Protein AF-A0A812VYX5-F1 (afdb_monomer_lite)

pLDDT: mean 97.0, std 2.56, range [80.69, 98.56]

InterPro domains:
  IPR011234 Fumarylacetoacetase-like, C-terminal [PF01557] (1-72)
  IPR036663 Fumarylacetoacetase-like, C-terminal domain superfamily [G3DSA: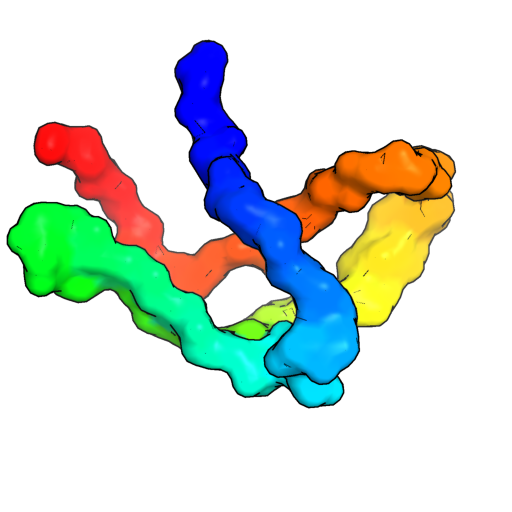3.90.850.10] (1-75)
  IPR036663 Fumarylacetoacetase-like, C-terminal domain superfamily [SSF56529] (1-74)

Organism: NCBI:txid1628268

Foldseek 3Di:
DPPDDDDDDDDPVVPPDQQFDWDWDDAPNHTQFIDTSVPQPAHPVRVVVVVCVPDPDDPPDDDDRDGGPRDDDDD

Sequence (75 aa):
DHFTPVGGFIDKSLVKDPQNLELYCQVNGVERQRGNTKDMVFNIPSLISHISAIFTLECGDVILTGTPDGVGPIE

Secondary structure (DSSP, 8-state):
-----------GGG-S-TTS-EEEEEETTEEEEEEEGGG-SS-HHHHHHHHHTTSPPPTT--------S------

Radius of gyration: 14.38 Å; chains: 1; bounding box: 33×30×36 Å

Structure (mmCIF, N/CA/C/O backbone):
data_AF-A0A812VYX5-F1
#
_entry.id   AF-A0A812VYX5-F1
#
loop_
_atom_site.group_PDB
_atom_site.id
_atom_site.type_symbol
_atom_site.label_atom_id
_atom_site.label_alt_id
_atom_site.label_comp_id
_atom_site.label_asym_id
_atom_site.label_entity_id
_atom_site.label_seq_id
_atom_site.pdbx_PDB_ins_code
_atom_site.Cartn_x
_atom_site.Cartn_y
_atom_site.Cartn_z
_atom_site.occupancy
_atom_site.B_iso_or_equiv
_atom_site.auth_seq_id
_atom_site.auth_comp_id
_atom_site.auth_asym_id
_atom_site.auth_atom_id
_atom_site.pdbx_PDB_model_num
ATOM 1 N N . ASP A 1 1 ? -8.749 18.734 -5.179 1.00 87.38 1 ASP A N 1
ATOM 2 C CA . ASP A 1 1 ? -7.447 18.803 -4.477 1.00 87.38 1 ASP A CA 1
ATOM 3 C C . ASP A 1 1 ? -7.516 18.167 -3.095 1.00 87.38 1 ASP A C 1
ATOM 5 O O . ASP A 1 1 ? -8.601 18.117 -2.534 1.00 87.38 1 ASP A O 1
ATOM 9 N N . HIS A 1 2 ? -6.389 17.660 -2.574 1.00 94.69 2 HIS A N 1
ATOM 10 C CA . HIS A 1 2 ? -6.268 16.971 -1.267 1.00 94.69 2 HIS A CA 1
ATOM 11 C C . HIS A 1 2 ? -6.922 15.572 -1.139 1.00 94.69 2 HIS A C 1
ATOM 13 O O . HIS A 1 2 ? -7.117 15.087 -0.030 1.00 94.69 2 HIS A O 1
ATOM 19 N N . PHE A 1 3 ? -7.214 14.886 -2.253 1.00 96.00 3 PHE A N 1
ATOM 20 C CA . PHE A 1 3 ? -7.933 13.593 -2.269 1.00 96.00 3 PHE A CA 1
ATOM 21 C C . PHE A 1 3 ? -7.053 12.355 -2.023 1.00 96.00 3 PHE A C 1
ATOM 23 O O . PHE A 1 3 ? -7.574 11.245 -1.947 1.00 96.00 3 PHE A O 1
ATOM 30 N N . THR A 1 4 ? -5.740 12.537 -1.855 1.00 96.81 4 THR A N 1
ATOM 31 C CA . THR A 1 4 ? -4.794 11.447 -1.570 1.00 96.81 4 THR A CA 1
ATOM 32 C C . THR A 1 4 ? -4.009 11.750 -0.291 1.00 96.81 4 THR A C 1
ATOM 34 O O . THR A 1 4 ? -2.846 12.148 -0.372 1.00 96.81 4 THR A O 1
ATOM 37 N N . PRO A 1 5 ? -4.618 11.634 0.905 1.00 96.94 5 PRO A N 1
ATOM 38 C CA . PRO A 1 5 ? -3.877 11.728 2.157 1.00 96.94 5 PRO A CA 1
ATOM 39 C C . PRO A 1 5 ? -2.821 10.618 2.234 1.00 96.94 5 PRO A C 1
ATOM 41 O O . PRO A 1 5 ? -3.135 9.446 2.033 1.00 96.94 5 PRO A O 1
ATOM 44 N N . VAL A 1 6 ? -1.576 10.983 2.543 1.00 97.12 6 VAL A N 1
ATOM 45 C CA . VAL A 1 6 ? -0.457 10.043 2.709 1.00 97.12 6 VAL A CA 1
ATOM 46 C C . VAL A 1 6 ? 0.194 10.294 4.065 1.00 97.12 6 VAL A C 1
ATOM 48 O O . VAL A 1 6 ? 0.434 11.441 4.443 1.00 97.12 6 VAL A O 1
ATOM 51 N N . GLY A 1 7 ? 0.436 9.219 4.816 1.00 96.50 7 GLY A N 1
ATOM 52 C CA . GLY A 1 7 ? 1.120 9.275 6.108 1.00 96.50 7 GLY A CA 1
ATOM 53 C C . GLY A 1 7 ? 2.634 9.485 5.983 1.00 96.50 7 GLY A C 1
ATOM 54 O O . GLY A 1 7 ? 3.172 9.708 4.900 1.00 96.50 7 GLY A O 1
ATOM 55 N N . GLY A 1 8 ? 3.341 9.386 7.111 1.00 97.25 8 GLY A N 1
ATOM 56 C CA . GLY A 1 8 ? 4.806 9.391 7.117 1.00 97.25 8 GLY A CA 1
ATOM 57 C C . GLY A 1 8 ? 5.396 8.154 6.431 1.00 97.25 8 GLY A C 1
ATOM 58 O O . GLY A 1 8 ? 4.775 7.092 6.401 1.00 97.25 8 GLY A O 1
ATOM 59 N N . PHE A 1 9 ? 6.613 8.286 5.898 1.00 97.12 9 PHE A N 1
ATOM 60 C CA . PHE A 1 9 ? 7.327 7.170 5.279 1.00 97.12 9 PHE A CA 1
ATOM 61 C C . PHE A 1 9 ? 7.657 6.081 6.309 1.00 97.12 9 PHE A C 1
ATOM 63 O O . PHE A 1 9 ? 8.176 6.373 7.388 1.00 97.12 9 PHE A O 1
ATOM 70 N N . ILE A 1 10 ? 7.389 4.825 5.951 1.00 97.38 10 ILE A N 1
ATOM 71 C CA . ILE A 1 10 ? 7.744 3.647 6.745 1.00 97.38 10 ILE A CA 1
ATOM 72 C C . ILE A 1 10 ? 8.876 2.926 6.021 1.00 97.38 10 ILE A C 1
ATOM 74 O O . ILE A 1 10 ? 8.713 2.488 4.882 1.00 97.38 10 ILE A O 1
ATOM 78 N N . ASP A 1 11 ? 10.022 2.794 6.689 1.00 97.81 11 ASP A N 1
ATOM 79 C CA . ASP A 1 11 ? 11.167 2.091 6.122 1.00 97.81 11 ASP A CA 1
ATOM 80 C C . ASP A 1 11 ? 10.859 0.600 5.917 1.00 97.81 11 ASP A C 1
ATOM 82 O O . ASP A 1 11 ? 10.268 -0.058 6.777 1.00 97.81 11 ASP A O 1
ATOM 86 N N . LYS A 1 12 ? 11.310 0.048 4.785 1.00 96.94 12 LYS A N 1
ATOM 87 C CA . LYS A 1 12 ? 11.104 -1.363 4.432 1.00 96.94 12 LYS A CA 1
ATOM 88 C C . LYS A 1 12 ? 11.595 -2.317 5.526 1.00 96.94 12 LYS A C 1
ATOM 90 O O . LYS A 1 12 ? 10.981 -3.357 5.730 1.00 96.94 12 LYS A O 1
ATOM 95 N N . SER A 1 13 ? 12.673 -1.983 6.237 1.00 98.00 13 SER A N 1
ATOM 96 C CA . SER A 1 13 ? 13.224 -2.820 7.313 1.00 98.00 13 SER A CA 1
ATOM 97 C C . SER A 1 13 ? 12.261 -3.024 8.489 1.00 98.00 13 SER A C 1
ATOM 99 O O . SER A 1 13 ? 12.386 -4.014 9.210 1.00 98.00 13 SER A O 1
ATOM 101 N N . LEU A 1 14 ? 11.275 -2.137 8.662 1.00 98.06 14 LEU A N 1
ATOM 102 C CA . LEU A 1 14 ? 10.250 -2.246 9.702 1.00 98.06 14 LEU A CA 1
ATOM 103 C C . LEU A 1 14 ? 9.113 -3.202 9.312 1.00 98.06 14 LEU A C 1
ATOM 105 O O . LEU A 1 14 ? 8.362 -3.650 10.178 1.00 98.06 14 LEU A O 1
ATOM 109 N N . VAL A 1 15 ? 8.992 -3.542 8.026 1.00 97.44 15 VAL A N 1
ATOM 110 C CA . VAL A 1 15 ? 7.920 -4.383 7.484 1.00 97.44 15 VAL A CA 1
ATOM 111 C C . VAL A 1 15 ? 8.500 -5.722 7.038 1.00 97.44 15 VAL A C 1
ATOM 113 O O . VAL A 1 15 ? 9.126 -5.833 5.987 1.00 97.44 15 VAL A O 1
ATOM 116 N N . LYS A 1 16 ? 8.272 -6.769 7.840 1.00 97.00 16 LYS A N 1
ATOM 117 C CA . LYS A 1 16 ? 8.776 -8.122 7.544 1.00 97.00 16 LYS A CA 1
ATOM 118 C C . LYS A 1 16 ? 8.100 -8.752 6.327 1.00 97.00 16 LYS A C 1
ATOM 120 O O . LYS A 1 16 ? 8.782 -9.319 5.481 1.00 97.00 16 LYS A O 1
ATOM 125 N N . ASP A 1 17 ? 6.774 -8.667 6.269 1.00 97.69 17 ASP A N 1
ATOM 126 C CA . ASP A 1 17 ? 5.963 -9.215 5.185 1.00 97.69 17 ASP A CA 1
ATOM 127 C C . ASP A 1 17 ? 4.852 -8.219 4.817 1.00 97.69 17 ASP A C 1
ATOM 129 O O . ASP A 1 17 ? 3.893 -8.063 5.578 1.00 97.69 17 ASP A O 1
ATOM 133 N N . PRO A 1 18 ? 4.962 -7.517 3.676 1.00 97.44 18 PRO A N 1
ATOM 134 C CA . PRO A 1 18 ? 3.951 -6.553 3.262 1.00 97.44 18 PRO A CA 1
ATOM 135 C C . PRO A 1 18 ? 2.663 -7.227 2.755 1.00 97.44 18 PRO A C 1
ATOM 137 O O . PRO A 1 18 ? 1.632 -6.565 2.647 1.00 97.44 18 PRO A O 1
ATOM 140 N N . GLN A 1 19 ? 2.691 -8.538 2.484 1.00 97.88 19 GLN A N 1
ATOM 141 C CA . GLN A 1 19 ? 1.527 -9.331 2.083 1.00 97.88 19 GLN A CA 1
ATOM 142 C C . GLN A 1 19 ? 0.779 -9.926 3.289 1.00 97.88 19 GLN A C 1
ATOM 144 O O . GLN A 1 19 ? -0.133 -10.721 3.100 1.00 97.88 19 GLN A O 1
ATOM 149 N N . ASN A 1 20 ? 1.134 -9.558 4.523 1.00 98.00 20 ASN A N 1
ATOM 150 C CA . ASN A 1 20 ? 0.426 -9.990 5.728 1.00 98.00 20 ASN A CA 1
ATOM 151 C C . ASN A 1 20 ? 0.319 -8.853 6.756 1.00 98.00 20 ASN A C 1
ATOM 153 O O . ASN A 1 20 ? 0.829 -8.937 7.875 1.00 98.00 20 ASN A O 1
ATOM 157 N N . LEU A 1 21 ? -0.337 -7.766 6.359 1.00 98.06 21 LEU A N 1
ATOM 158 C CA . LEU A 1 21 ? -0.587 -6.590 7.189 1.00 98.06 21 LEU A CA 1
ATOM 159 C C . LEU A 1 21 ? -2.086 -6.398 7.388 1.00 98.06 21 LEU A C 1
ATOM 161 O O . LEU A 1 21 ? -2.856 -6.506 6.437 1.00 98.06 21 LEU A O 1
ATOM 165 N N . GLU A 1 22 ? -2.497 -6.082 8.614 1.00 98.19 22 GLU A N 1
ATOM 166 C CA . GLU A 1 22 ? -3.861 -5.633 8.886 1.00 98.19 22 GLU A CA 1
ATOM 167 C C . GLU A 1 22 ? -3.991 -4.140 8.564 1.00 98.19 22 GLU A C 1
ATOM 169 O O . GLU A 1 22 ? -3.188 -3.322 9.012 1.00 98.19 22 GLU A O 1
ATOM 174 N N . LEU A 1 23 ? -5.020 -3.796 7.795 1.00 98.00 23 LEU A N 1
ATOM 175 C CA . LEU A 1 23 ? -5.421 -2.430 7.490 1.00 98.00 23 LEU A CA 1
ATOM 176 C C . LEU A 1 23 ? -6.795 -2.183 8.106 1.00 98.00 23 LEU A C 1
ATOM 178 O O . LEU A 1 23 ? -7.693 -3.016 7.973 1.00 98.00 23 LEU A O 1
ATOM 182 N N . TYR A 1 24 ? -6.978 -1.032 8.745 1.00 97.69 24 TYR A N 1
ATOM 183 C CA . TYR A 1 24 ? -8.276 -0.616 9.262 1.00 97.69 24 TYR A CA 1
ATOM 184 C C . TYR A 1 24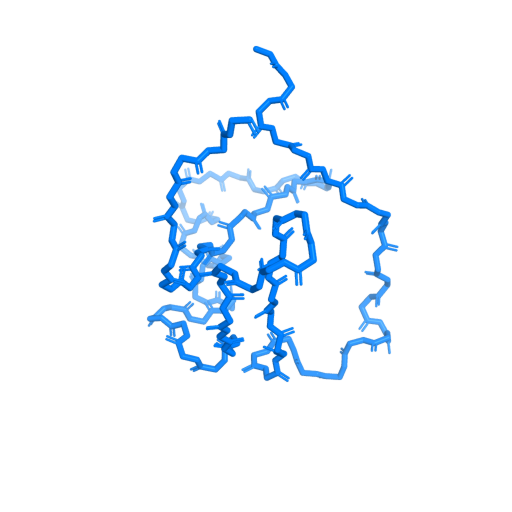 ? -8.463 0.897 9.139 1.00 97.69 24 TYR A C 1
ATOM 186 O O . TYR A 1 24 ? -7.498 1.660 9.109 1.00 97.69 24 TYR A O 1
ATOM 194 N N . CYS A 1 25 ? -9.721 1.325 9.075 1.00 97.62 25 CYS A N 1
ATOM 195 C CA . CYS A 1 25 ? -10.107 2.730 9.046 1.00 97.62 25 CYS A CA 1
ATOM 196 C C . CYS A 1 25 ? -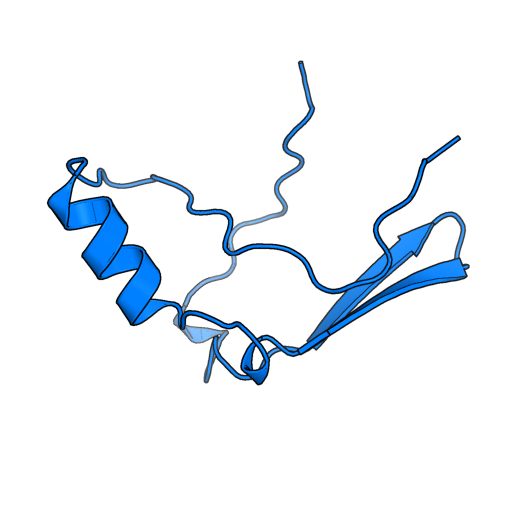11.310 2.958 9.962 1.00 97.62 25 CYS A C 1
ATOM 198 O O . CYS A 1 25 ? -12.289 2.203 9.928 1.00 97.62 25 CYS A O 1
ATOM 200 N N . GLN A 1 26 ? -11.232 4.010 10.776 1.00 97.44 26 GLN A N 1
ATOM 201 C CA . GLN A 1 26 ? -12.292 4.431 11.683 1.00 97.44 26 GLN A CA 1
ATOM 202 C C . GLN A 1 26 ? -12.724 5.856 11.351 1.00 97.44 26 GLN A C 1
ATOM 204 O O . GLN A 1 26 ? -11.888 6.729 11.129 1.00 97.44 26 GLN A O 1
ATOM 209 N N . VAL A 1 27 ? -14.031 6.098 11.386 1.00 97.25 27 VAL A N 1
ATOM 210 C CA . VAL A 1 27 ? -14.624 7.432 11.261 1.00 97.25 27 VAL A CA 1
ATOM 211 C C . VAL A 1 27 ? -15.310 7.744 12.580 1.00 97.25 27 VAL A C 1
ATOM 213 O O . VAL A 1 27 ? -16.217 7.023 12.992 1.00 97.25 27 VAL A O 1
ATOM 216 N N . ASN A 1 28 ? -14.851 8.792 13.269 1.00 96.50 28 ASN A N 1
ATOM 217 C CA . ASN A 1 28 ? -15.362 9.193 14.586 1.00 96.50 28 ASN A CA 1
ATOM 218 C C . ASN A 1 28 ? -15.342 8.047 15.620 1.00 96.50 28 ASN A C 1
ATOM 220 O O . ASN A 1 28 ? -16.285 7.860 16.385 1.00 96.50 28 ASN A O 1
ATOM 224 N N . GLY A 1 29 ? -14.273 7.244 15.610 1.00 96.25 29 GLY A N 1
ATOM 225 C CA . GLY A 1 29 ? -14.102 6.088 16.499 1.00 96.25 29 GLY A CA 1
ATOM 226 C C . GLY A 1 29 ? -14.899 4.839 16.103 1.00 96.25 29 GLY A C 1
ATOM 227 O O . GLY A 1 29 ? -14.756 3.805 16.750 1.00 96.25 29 GLY A O 1
ATOM 228 N N . VAL A 1 30 ? -15.702 4.899 15.036 1.00 96.62 30 VAL A N 1
ATOM 229 C CA . VAL A 1 30 ? -16.471 3.759 14.521 1.00 96.62 30 VAL A CA 1
ATOM 230 C C . VAL A 1 30 ? -15.724 3.124 13.355 1.00 96.62 30 VAL A C 1
ATOM 232 O O . VAL A 1 30 ? -15.407 3.794 12.373 1.00 96.62 30 VAL A O 1
ATOM 235 N N . GLU A 1 31 ? -15.450 1.825 13.451 1.00 96.88 31 GLU A N 1
ATOM 236 C CA . GLU A 1 31 ? -14.819 1.060 12.374 1.00 96.88 31 GLU A CA 1
ATOM 237 C C . GLU A 1 31 ? -15.686 1.036 11.112 1.00 96.88 31 GLU A C 1
ATOM 239 O O . GLU A 1 31 ? -16.882 0.751 11.166 1.00 96.88 31 GLU A O 1
ATOM 244 N N . ARG A 1 32 ? -15.065 1.355 9.972 1.00 97.12 32 ARG A N 1
ATOM 245 C CA . ARG A 1 32 ? -15.697 1.331 8.645 1.00 97.12 32 ARG A CA 1
ATOM 246 C C . ARG A 1 32 ? -15.053 0.314 7.718 1.00 97.12 32 ARG A C 1
ATOM 248 O O . ARG A 1 32 ? -15.766 -0.358 6.987 1.00 97.12 32 ARG A O 1
ATOM 255 N N . GLN A 1 33 ? -13.730 0.191 7.773 1.00 98.19 33 GLN A N 1
ATOM 256 C CA . GLN A 1 33 ? -12.976 -0.767 6.971 1.00 98.19 33 GLN A CA 1
ATOM 257 C C . GLN A 1 33 ? -12.039 -1.567 7.866 1.00 98.19 33 GLN A C 1
ATOM 259 O O . GLN A 1 33 ? -11.416 -1.006 8.770 1.00 98.19 33 GLN A O 1
ATOM 264 N N . ARG A 1 34 ? -11.909 -2.859 7.567 1.00 98.25 34 ARG A N 1
ATOM 265 C CA . ARG A 1 34 ? -10.923 -3.769 8.150 1.00 98.25 34 ARG A CA 1
ATOM 266 C C . ARG A 1 34 ? -10.617 -4.871 7.139 1.00 98.25 34 ARG A C 1
ATOM 268 O O . ARG A 1 34 ? -11.533 -5.430 6.546 1.00 98.25 34 ARG A O 1
ATOM 275 N N . GLY A 1 35 ? -9.345 -5.193 6.944 1.00 98.12 35 GLY A N 1
ATOM 276 C CA . GLY A 1 35 ? -8.924 -6.267 6.047 1.00 98.12 35 GLY A CA 1
ATOM 277 C C . GLY A 1 35 ? -7.442 -6.587 6.183 1.00 98.12 35 GLY A C 1
ATOM 278 O O . GLY A 1 35 ? -6.713 -5.884 6.884 1.00 98.12 35 GLY A O 1
ATOM 279 N N . ASN A 1 36 ? -6.987 -7.649 5.519 1.00 98.56 36 ASN A N 1
ATOM 280 C CA . ASN A 1 36 ? -5.580 -8.032 5.513 1.00 98.56 36 ASN A CA 1
ATOM 281 C C . ASN A 1 36 ? -5.011 -8.012 4.090 1.00 98.56 36 ASN A C 1
ATOM 283 O O . ASN A 1 36 ? -5.681 -8.405 3.136 1.00 98.56 36 ASN A O 1
ATOM 287 N N . THR A 1 37 ? -3.758 -7.582 3.932 1.00 98.38 37 THR A N 1
ATOM 288 C CA . THR A 1 37 ? -3.116 -7.528 2.612 1.00 98.38 37 THR A CA 1
ATOM 289 C C . THR A 1 37 ? -2.949 -8.906 1.975 1.00 98.38 37 THR A C 1
ATOM 291 O O . THR A 1 37 ? -2.892 -8.989 0.755 1.00 98.38 37 THR A O 1
ATOM 294 N N . LYS A 1 38 ? -2.977 -10.012 2.727 1.00 98.12 38 LYS A N 1
ATOM 295 C CA . LYS A 1 38 ? -2.962 -11.373 2.155 1.00 98.12 38 LYS A CA 1
ATOM 296 C C . LYS A 1 38 ? -4.156 -11.661 1.241 1.00 98.12 38 LYS A C 1
ATOM 298 O O . LYS A 1 38 ? -4.059 -12.533 0.385 1.00 98.12 38 LYS A O 1
ATOM 303 N N . ASP A 1 39 ? -5.249 -10.919 1.421 1.00 98.12 39 ASP A N 1
ATOM 304 C CA . ASP A 1 39 ? -6.496 -11.080 0.675 1.00 98.12 39 ASP A CA 1
ATOM 305 C C . ASP A 1 39 ? -6.510 -10.237 -0.621 1.00 98.12 39 ASP A C 1
ATOM 307 O O . ASP A 1 39 ? -7.502 -10.217 -1.348 1.00 98.12 39 ASP A O 1
ATOM 311 N N . MET A 1 40 ? -5.411 -9.537 -0.946 1.00 98.38 40 MET A N 1
ATOM 312 C CA . MET A 1 40 ? -5.265 -8.821 -2.217 1.00 98.38 40 MET A CA 1
ATOM 313 C C . MET A 1 40 ? -5.351 -9.788 -3.405 1.00 98.38 40 MET A C 1
ATOM 315 O O . MET A 1 40 ? -4.606 -10.763 -3.482 1.00 98.38 40 MET A O 1
ATOM 319 N N . VAL A 1 41 ? -6.189 -9.452 -4.390 1.00 97.81 41 VAL A N 1
ATOM 320 C CA . VAL A 1 41 ? -6.336 -10.228 -5.637 1.00 97.81 41 VAL A CA 1
ATOM 321 C C . VAL A 1 41 ? -5.012 -10.330 -6.404 1.00 97.81 41 VAL A C 1
ATOM 323 O O . VAL A 1 41 ? -4.667 -11.393 -6.916 1.00 97.81 41 VAL A O 1
ATOM 326 N N . PHE A 1 42 ? -4.252 -9.233 -6.457 1.00 98.00 42 PHE A N 1
ATOM 327 C CA . PHE A 1 42 ? -2.912 -9.186 -7.038 1.00 98.00 42 PHE A CA 1
ATOM 328 C C . PHE A 1 42 ? -1.915 -8.780 -5.961 1.00 98.00 42 PHE A C 1
ATOM 330 O O . PHE A 1 42 ? -2.066 -7.725 -5.354 1.00 98.00 42 PHE A O 1
ATOM 337 N N . ASN A 1 43 ? -0.889 -9.597 -5.731 1.00 97.94 43 ASN A N 1
ATOM 338 C CA . ASN A 1 43 ? 0.147 -9.288 -4.747 1.00 97.94 43 ASN A CA 1
ATOM 339 C C . ASN A 1 43 ? 1.031 -8.102 -5.183 1.00 97.94 43 ASN A C 1
ATOM 341 O O . ASN A 1 43 ? 1.072 -7.723 -6.357 1.00 97.94 43 ASN A O 1
ATOM 345 N N . ILE A 1 44 ? 1.773 -7.528 -4.233 1.00 97.94 44 ILE A N 1
ATOM 346 C CA . ILE A 1 44 ? 2.615 -6.343 -4.477 1.00 97.94 44 ILE A CA 1
ATOM 347 C C . ILE A 1 44 ? 3.629 -6.558 -5.622 1.00 97.94 44 ILE A C 1
ATOM 349 O O . ILE A 1 44 ? 3.707 -5.692 -6.496 1.00 97.94 44 ILE A O 1
ATOM 353 N N . PRO A 1 45 ? 4.363 -7.691 -5.706 1.00 98.00 45 PRO A N 1
ATOM 354 C CA . PRO A 1 45 ? 5.254 -7.949 -6.839 1.00 98.00 45 PRO A CA 1
ATOM 355 C C . PRO A 1 45 ? 4.543 -7.942 -8.200 1.00 98.00 45 PRO A C 1
ATOM 357 O O . PRO A 1 45 ? 5.080 -7.395 -9.163 1.00 98.00 45 PRO A O 1
ATOM 360 N N . SER A 1 46 ? 3.331 -8.504 -8.279 1.00 98.31 46 SER A N 1
ATOM 361 C CA . SER A 1 46 ? 2.542 -8.528 -9.518 1.00 98.31 46 SER A CA 1
ATOM 362 C C . SER A 1 46 ? 2.118 -7.125 -9.940 1.00 98.31 46 SER A C 1
ATOM 364 O O . SER A 1 46 ? 2.225 -6.788 -11.116 1.00 98.31 46 SER A O 1
ATOM 366 N N . LEU A 1 47 ? 1.693 -6.289 -8.986 1.00 98.25 47 LEU A N 1
ATOM 367 C CA . LEU A 1 47 ? 1.337 -4.892 -9.250 1.00 98.25 47 LEU A CA 1
ATOM 368 C C . LEU A 1 47 ? 2.534 -4.101 -9.789 1.00 98.25 47 LEU A C 1
ATOM 370 O O . LEU A 1 47 ? 2.412 -3.452 -10.825 1.00 98.25 47 LEU A O 1
ATOM 374 N N . ILE A 1 48 ? 3.698 -4.207 -9.138 1.00 98.31 48 ILE A N 1
ATOM 375 C CA . ILE A 1 48 ? 4.923 -3.522 -9.578 1.00 98.31 48 ILE A CA 1
ATOM 376 C C . ILE A 1 48 ? 5.297 -3.962 -10.996 1.00 98.31 48 ILE A C 1
ATOM 378 O O . ILE A 1 48 ? 5.544 -3.112 -11.846 1.00 98.31 48 ILE A O 1
ATOM 382 N N . SER A 1 49 ? 5.299 -5.274 -11.264 1.00 98.50 49 SER A N 1
ATOM 383 C CA . SER A 1 49 ? 5.638 -5.816 -12.585 1.00 98.50 49 SER A CA 1
ATOM 384 C C . SER A 1 49 ? 4.651 -5.396 -13.671 1.00 98.50 49 SER A C 1
ATOM 386 O O . SER A 1 49 ? 5.060 -5.174 -14.807 1.00 98.50 49 SER A O 1
ATOM 388 N N . HIS A 1 50 ? 3.356 -5.343 -13.362 1.00 98.50 50 HIS A N 1
ATOM 389 C CA . HIS A 1 50 ? 2.340 -4.965 -14.338 1.00 98.50 50 HIS A CA 1
ATOM 390 C C . HIS A 1 50 ? 2.437 -3.479 -14.690 1.00 98.50 50 HIS A C 1
ATOM 392 O O . HIS A 1 50 ? 2.419 -3.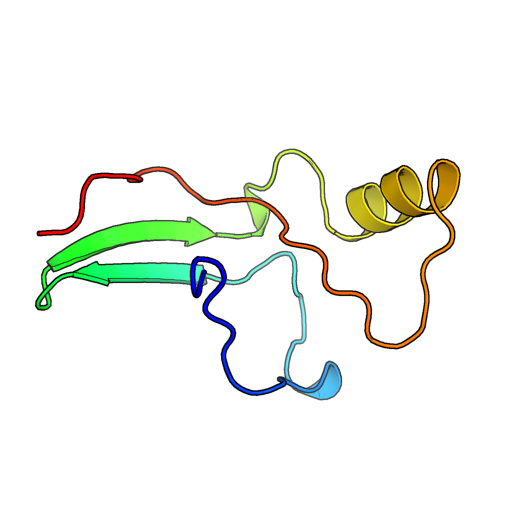121 -15.865 1.00 98.50 50 HIS A O 1
ATOM 398 N N . ILE A 1 51 ? 2.585 -2.620 -13.678 1.00 98.44 51 ILE A N 1
ATOM 399 C CA . ILE A 1 51 ? 2.687 -1.172 -13.870 1.00 98.44 51 ILE A CA 1
ATOM 400 C C . ILE A 1 51 ? 3.978 -0.828 -14.617 1.00 98.44 51 ILE A C 1
ATOM 402 O O . ILE A 1 51 ? 3.920 -0.067 -15.580 1.00 98.44 51 ILE A O 1
ATOM 406 N N . SER A 1 52 ? 5.114 -1.436 -14.247 1.00 98.44 52 SER A N 1
ATOM 407 C CA . SER A 1 52 ? 6.410 -1.154 -14.880 1.00 98.44 52 SER A CA 1
ATOM 408 C C . SER A 1 52 ? 6.503 -1.597 -16.344 1.00 98.44 52 SER A C 1
ATOM 410 O O . SER A 1 52 ? 7.337 -1.095 -17.095 1.00 98.44 52 SER A O 1
ATOM 412 N N . ALA A 1 53 ? 5.641 -2.523 -16.773 1.00 98.56 53 ALA A N 1
ATOM 413 C CA . ALA A 1 53 ? 5.535 -2.926 -18.173 1.00 98.56 53 ALA A CA 1
ATOM 414 C C . ALA A 1 53 ? 4.812 -1.882 -19.046 1.00 98.56 53 ALA A C 1
ATOM 416 O O . ALA A 1 53 ? 4.932 -1.930 -20.269 1.00 98.56 53 ALA A O 1
ATOM 417 N N . ILE A 1 54 ? 4.051 -0.965 -18.436 1.00 98.44 54 ILE A N 1
ATOM 418 C CA . ILE A 1 54 ? 3.247 0.053 -19.129 1.00 98.44 54 ILE A CA 1
ATOM 419 C C . ILE A 1 54 ? 3.855 1.450 -18.945 1.00 98.44 54 ILE A C 1
ATOM 421 O O . ILE A 1 54 ? 3.897 2.234 -19.893 1.00 98.44 54 ILE A O 1
ATOM 425 N N . PHE A 1 55 ? 4.342 1.755 -17.743 1.00 97.62 55 PHE A N 1
ATOM 426 C CA . PHE A 1 55 ? 4.943 3.032 -17.371 1.00 97.62 55 PHE A CA 1
ATOM 427 C C . PHE A 1 55 ? 6.332 2.803 -16.776 1.00 97.62 55 PHE A C 1
ATOM 429 O O . PHE A 1 55 ? 6.517 1.897 -15.968 1.00 97.62 55 PHE A O 1
ATOM 436 N N . THR A 1 56 ? 7.307 3.646 -17.114 1.00 98.31 56 THR A N 1
ATOM 437 C CA . THR A 1 56 ? 8.574 3.680 -16.372 1.00 98.31 56 THR A CA 1
ATOM 438 C C . THR A 1 56 ? 8.298 4.128 -14.937 1.00 98.31 56 THR A C 1
ATOM 440 O O . THR A 1 56 ? 7.629 5.139 -14.744 1.00 98.31 56 THR A O 1
ATOM 443 N N . LEU A 1 57 ? 8.805 3.381 -13.953 1.00 98.56 57 LEU A N 1
ATOM 444 C CA . LEU A 1 57 ? 8.750 3.765 -12.543 1.00 98.56 57 LEU A CA 1
ATOM 445 C C . LEU A 1 57 ? 9.986 4.589 -12.181 1.00 98.56 57 LEU A C 1
ATOM 447 O O . LEU A 1 57 ? 11.113 4.150 -12.416 1.00 98.56 57 LEU A O 1
ATOM 451 N N . GLU A 1 58 ? 9.765 5.740 -11.566 1.00 98.50 58 GLU A N 1
ATOM 452 C CA . GLU A 1 58 ? 10.803 6.644 -11.087 1.00 98.50 58 GLU A CA 1
ATOM 453 C C . GLU A 1 58 ? 10.984 6.532 -9.567 1.00 98.50 58 GLU A C 1
ATOM 45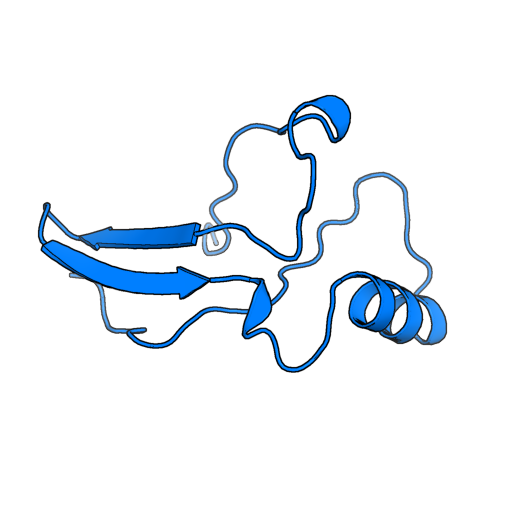5 O O . GLU A 1 58 ? 10.124 6.059 -8.815 1.00 98.50 58 GLU A O 1
ATOM 460 N N . CYS A 1 59 ? 12.144 6.977 -9.083 1.00 97.81 59 CYS A N 1
ATOM 461 C CA . CYS A 1 59 ? 12.381 7.053 -7.647 1.00 97.81 59 CYS A CA 1
ATOM 462 C C . CYS A 1 59 ? 11.399 8.042 -7.003 1.00 97.81 59 CYS A C 1
ATOM 464 O O . CYS A 1 59 ? 11.371 9.219 -7.359 1.00 97.81 59 CYS A O 1
ATOM 466 N N . GLY A 1 60 ? 10.638 7.566 -6.017 1.00 96.56 60 GLY A N 1
ATOM 467 C CA . GLY A 1 60 ? 9.625 8.359 -5.321 1.00 96.56 60 GLY A CA 1
ATOM 468 C C . GLY A 1 60 ? 8.194 8.120 -5.803 1.00 96.56 60 GLY A C 1
ATOM 469 O O . GLY A 1 60 ? 7.275 8.632 -5.166 1.00 96.56 60 GLY A O 1
ATOM 470 N N . ASP A 1 61 ? 7.985 7.318 -6.851 1.00 98.06 61 ASP A N 1
ATOM 471 C CA . ASP A 1 61 ? 6.640 6.931 -7.279 1.00 98.06 61 ASP A CA 1
ATOM 472 C C . ASP A 1 61 ? 5.893 6.158 -6.183 1.00 98.06 61 ASP A C 1
ATOM 474 O O . ASP A 1 61 ? 6.451 5.306 -5.483 1.00 98.06 61 ASP A O 1
ATOM 478 N N . VAL A 1 62 ? 4.594 6.445 -6.051 1.00 97.44 62 VAL A N 1
ATOM 479 C CA . VAL A 1 62 ? 3.712 5.844 -5.043 1.00 97.44 62 VAL A CA 1
ATOM 480 C C . VAL A 1 62 ? 2.609 5.045 -5.728 1.00 97.44 62 VAL A C 1
ATOM 482 O O . VA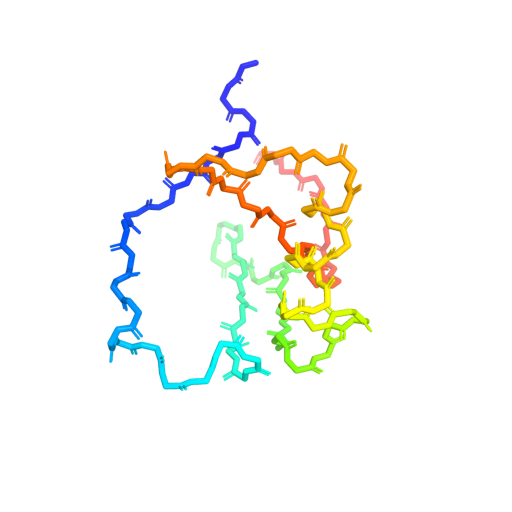L A 1 62 ? 1.829 5.584 -6.510 1.00 97.44 62 VAL A O 1
ATOM 485 N N . ILE A 1 63 ? 2.509 3.759 -5.386 1.00 98.06 63 ILE A N 1
ATOM 486 C CA . ILE A 1 63 ? 1.471 2.850 -5.886 1.00 98.06 63 ILE A CA 1
ATOM 487 C C . ILE A 1 63 ? 0.434 2.620 -4.782 1.00 98.06 63 ILE A C 1
ATOM 489 O O . ILE A 1 63 ? 0.747 2.062 -3.730 1.00 98.06 63 ILE A O 1
ATOM 493 N N . LEU A 1 64 ? -0.815 3.011 -5.039 1.00 97.94 64 LEU A N 1
ATOM 494 C CA . LEU A 1 64 ? -1.965 2.660 -4.201 1.00 97.94 64 LEU A CA 1
ATOM 495 C C . LEU A 1 64 ? -2.439 1.253 -4.583 1.00 97.94 64 LEU A C 1
ATOM 497 O O . LEU A 1 64 ? -2.832 1.012 -5.722 1.00 97.94 64 LEU A O 1
ATOM 501 N N . THR A 1 65 ? -2.394 0.314 -3.640 1.00 97.81 65 THR A N 1
ATOM 502 C CA . THR A 1 65 ? -2.560 -1.124 -3.917 1.00 97.81 65 THR A CA 1
ATOM 503 C C . THR A 1 65 ? -4.003 -1.632 -3.819 1.00 97.81 65 THR A C 1
ATOM 505 O O . THR A 1 65 ? -4.243 -2.832 -3.946 1.00 97.81 65 THR A O 1
ATOM 508 N N . GLY A 1 66 ? -4.963 -0.729 -3.615 1.00 97.06 66 GLY A N 1
ATOM 509 C CA . GLY A 1 66 ? -6.382 -1.038 -3.452 1.00 97.06 66 GLY A CA 1
ATOM 510 C C . GLY A 1 66 ? -6.888 -0.768 -2.036 1.00 97.06 66 GLY A C 1
ATOM 511 O O . GLY A 1 66 ? -6.199 -0.174 -1.208 1.00 97.06 66 GLY A O 1
ATOM 512 N N . THR A 1 67 ? -8.124 -1.178 -1.768 1.00 97.38 67 THR A N 1
ATOM 513 C CA . THR A 1 67 ? -8.793 -0.981 -0.478 1.00 97.38 67 THR A CA 1
ATOM 514 C C . THR A 1 67 ? -9.603 -2.233 -0.127 1.00 97.38 67 THR A C 1
ATOM 516 O O . THR A 1 67 ? -10.131 -2.866 -1.046 1.00 97.38 67 THR A O 1
ATOM 519 N N . PRO A 1 68 ? -9.680 -2.635 1.156 1.00 96.75 68 PRO A N 1
ATOM 520 C CA . PRO A 1 68 ? -10.609 -3.675 1.584 1.00 96.75 68 PRO A CA 1
ATOM 521 C C . PRO A 1 68 ? -12.060 -3.167 1.548 1.00 96.75 68 PRO A C 1
ATOM 523 O O . PRO A 1 68 ? -12.319 -1.968 1.399 1.00 96.75 68 PRO A O 1
ATOM 526 N N . ASP A 1 69 ? -13.012 -4.079 1.733 1.00 95.44 69 ASP A N 1
ATOM 527 C CA . ASP A 1 69 ? -14.436 -3.746 1.825 1.00 95.44 69 ASP A CA 1
ATOM 528 C C . ASP A 1 69 ? -14.741 -2.705 2.921 1.00 95.44 69 ASP A C 1
ATOM 530 O O . ASP A 1 69 ? -13.972 -2.493 3.864 1.00 95.44 69 ASP A O 1
ATOM 534 N N . GLY A 1 70 ? -15.901 -2.051 2.791 1.00 93.62 70 GLY A N 1
ATOM 535 C CA . GLY A 1 70 ? -16.395 -1.069 3.764 1.00 93.62 70 GLY A CA 1
ATOM 536 C C . GLY A 1 70 ? -16.205 0.400 3.369 1.00 93.62 70 GLY A C 1
ATOM 537 O O . GLY A 1 70 ? -16.348 1.289 4.209 1.00 93.62 70 GLY A O 1
ATOM 538 N N . VAL A 1 71 ? -15.893 0.676 2.098 1.00 95.88 71 VAL A N 1
ATOM 539 C CA . VAL A 1 71 ? -15.894 2.044 1.554 1.00 95.88 71 VAL A CA 1
ATOM 540 C C . VAL A 1 71 ? -17.289 2.660 1.702 1.00 95.88 71 VAL A C 1
ATOM 542 O O . VAL A 1 71 ? -18.299 2.024 1.401 1.00 95.88 71 VAL A O 1
ATOM 545 N N . GLY A 1 72 ? -17.350 3.917 2.136 1.00 94.25 72 GLY A N 1
ATOM 546 C CA . GLY A 1 72 ? -18.601 4.647 2.306 1.00 94.25 72 GLY A CA 1
ATOM 547 C C . GLY A 1 72 ? -18.390 6.159 2.396 1.00 94.25 72 GLY A C 1
ATOM 548 O O . GLY A 1 72 ? -17.246 6.617 2.426 1.00 94.25 72 GLY A O 1
ATOM 549 N N . PRO A 1 73 ? -19.482 6.941 2.418 1.00 93.50 73 PRO A N 1
ATOM 550 C CA . PRO A 1 73 ? -19.407 8.391 2.548 1.00 93.50 73 PRO A CA 1
ATOM 551 C C . PRO A 1 73 ? -18.839 8.807 3.913 1.00 93.50 73 PRO A C 1
ATOM 553 O O . PRO A 1 73 ? -19.021 8.114 4.919 1.00 93.50 73 PRO A O 1
ATOM 556 N N . ILE A 1 74 ? -18.177 9.963 3.926 1.00 91.12 74 ILE A N 1
ATOM 557 C CA . ILE A 1 74 ? -17.736 10.676 5.128 1.00 91.12 74 ILE A CA 1
ATOM 558 C C . ILE A 1 74 ? -18.512 11.995 5.162 1.00 91.12 74 ILE A C 1
ATOM 560 O O . ILE A 1 74 ? -18.619 12.660 4.130 1.00 91.12 74 ILE A O 1
ATOM 564 N N . GLU A 1 75 ? -19.047 12.340 6.332 1.00 80.69 75 GLU A N 1
ATOM 565 C CA . GLU A 1 75 ? -19.769 13.587 6.620 1.00 80.69 75 GLU A CA 1
ATOM 566 C C . GLU A 1 75 ? -19.130 14.306 7.810 1.00 80.69 75 GLU A C 1
ATOM 568 O O . GLU A 1 75 ? -18.669 13.598 8.743 1.00 80.69 75 GLU A O 1
#